Protein AF-A0A924QAY4-F1 (afdb_monomer_lite)

Structure (mmCIF, N/CA/C/O backbone):
data_AF-A0A924QAY4-F1
#
_entry.id   AF-A0A924QAY4-F1
#
loop_
_atom_site.group_PDB
_atom_site.id
_atom_site.type_symbol
_atom_site.label_atom_id
_atom_site.label_alt_id
_atom_site.label_comp_id
_atom_site.label_asym_id
_atom_site.label_entity_id
_atom_site.label_seq_id
_atom_site.pdbx_PDB_ins_code
_atom_site.Cartn_x
_atom_site.Cartn_y
_atom_site.Cartn_z
_atom_site.occupancy
_atom_site.B_iso_or_equiv
_atom_site.auth_seq_id
_atom_site.auth_comp_id
_atom_site.auth_asym_id
_atom_site.auth_atom_id
_atom_site.pdbx_PDB_model_num
ATOM 1 N N . MET A 1 1 ? -9.728 -41.984 -48.760 1.00 49.91 1 MET A N 1
ATOM 2 C CA . MET A 1 1 ? -9.902 -41.550 -47.347 1.00 49.91 1 MET A CA 1
ATOM 3 C C . MET A 1 1 ? -8.627 -40.948 -46.724 1.00 49.91 1 MET A C 1
ATOM 5 O O . MET A 1 1 ? -8.581 -40.730 -45.523 1.00 49.91 1 MET A O 1
ATOM 9 N N . THR A 1 2 ? -7.606 -40.605 -47.519 1.00 50.41 2 THR A N 1
ATOM 10 C CA . THR A 1 2 ? -6.301 -40.081 -47.057 1.00 50.41 2 THR A CA 1
ATOM 11 C C . THR A 1 2 ? -6.204 -38.549 -47.071 1.00 50.41 2 THR A C 1
ATOM 13 O O . THR A 1 2 ? -5.408 -37.983 -46.330 1.00 50.41 2 THR A O 1
ATOM 16 N N . HIS A 1 3 ? -7.042 -37.863 -47.858 1.00 45.94 3 HIS A N 1
ATOM 17 C CA . HIS A 1 3 ? -7.033 -36.398 -47.963 1.00 45.94 3 HIS A CA 1
ATOM 18 C C . HIS A 1 3 ? -7.678 -35.709 -46.749 1.00 45.94 3 HIS A C 1
ATOM 20 O O . HIS A 1 3 ? -7.075 -34.812 -46.172 1.00 45.94 3 HIS A O 1
ATOM 26 N N . ILE A 1 4 ? -8.835 -36.193 -46.277 1.00 57.09 4 ILE A N 1
ATOM 27 C CA . ILE A 1 4 ? -9.534 -35.662 -45.085 1.00 57.09 4 ILE A CA 1
ATOM 28 C C . ILE A 1 4 ? -8.658 -35.702 -43.821 1.00 57.09 4 ILE A C 1
ATOM 30 O O . ILE A 1 4 ? -8.640 -34.746 -43.050 1.00 57.09 4 ILE A O 1
ATOM 34 N N . LYS A 1 5 ? -7.863 -36.766 -43.646 1.00 50.66 5 LYS A N 1
ATOM 35 C CA . LYS A 1 5 ? -6.953 -36.926 -42.500 1.00 50.66 5 LYS A CA 1
ATOM 36 C C . LYS A 1 5 ? -5.801 -35.910 -42.530 1.00 50.66 5 LYS A C 1
ATOM 38 O O . LYS A 1 5 ? -5.403 -35.415 -41.483 1.00 50.66 5 LYS A O 1
ATOM 43 N N . ARG A 1 6 ? -5.329 -35.543 -43.729 1.00 53.03 6 ARG A N 1
ATOM 44 C CA . ARG A 1 6 ? -4.257 -34.556 -43.945 1.00 53.03 6 ARG A CA 1
ATOM 45 C C . ARG A 1 6 ? -4.725 -33.119 -43.689 1.00 53.03 6 ARG A C 1
ATOM 47 O O . ARG A 1 6 ? -3.962 -32.320 -43.162 1.00 53.03 6 ARG A O 1
ATOM 54 N N . HIS A 1 7 ? -5.980 -32.803 -44.014 1.00 51.75 7 HIS A N 1
ATOM 55 C CA . HIS A 1 7 ? -6.563 -31.483 -43.747 1.00 51.75 7 HIS A CA 1
ATOM 56 C C . HIS A 1 7 ? -6.835 -31.250 -42.254 1.00 51.75 7 HIS A C 1
ATOM 58 O O . HIS A 1 7 ? -6.541 -30.168 -41.754 1.00 51.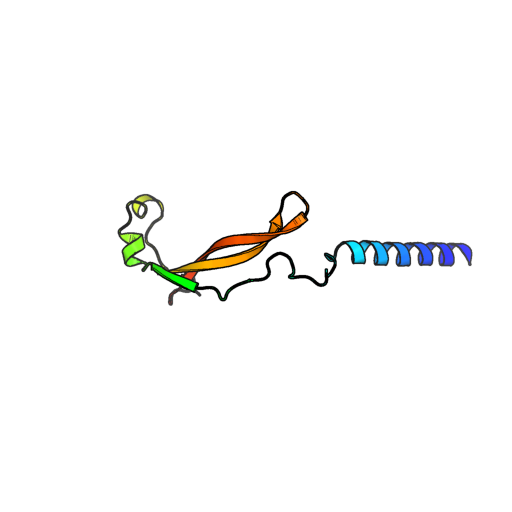75 7 HIS A O 1
ATOM 64 N N . LEU A 1 8 ? -7.300 -32.278 -41.533 1.00 56.03 8 LEU A N 1
ATOM 65 C CA . LEU A 1 8 ? -7.571 -32.192 -40.092 1.00 56.03 8 LEU A CA 1
ATOM 66 C C . LEU A 1 8 ? -6.291 -31.992 -39.255 1.00 56.03 8 LEU A C 1
ATOM 68 O O . LEU A 1 8 ? -6.312 -31.326 -38.221 1.00 56.03 8 LEU A O 1
ATOM 72 N N . GLN A 1 9 ? -5.161 -32.533 -39.721 1.00 55.81 9 GLN A N 1
ATOM 73 C CA . GLN A 1 9 ? -3.860 -32.357 -39.069 1.00 55.81 9 GLN A CA 1
ATOM 74 C C . GLN A 1 9 ? -3.299 -30.936 -39.233 1.00 55.81 9 GLN A C 1
ATOM 76 O O . GLN A 1 9 ? -2.709 -30.415 -38.290 1.00 55.81 9 GLN A O 1
ATOM 81 N N . LEU A 1 10 ? -3.516 -30.279 -40.380 1.00 54.97 10 LEU A N 1
ATOM 82 C CA . LEU A 1 10 ? -3.039 -28.905 -40.596 1.00 54.97 10 LEU A CA 1
ATOM 83 C C . LEU A 1 10 ? -3.773 -27.884 -39.713 1.00 54.97 10 LEU A C 1
ATOM 85 O O . LEU A 1 10 ? -3.153 -26.946 -39.214 1.00 54.97 10 LEU A O 1
ATOM 89 N N . THR A 1 11 ? -5.073 -28.073 -39.476 1.00 59.88 11 THR A N 1
ATOM 90 C CA . THR A 1 11 ? -5.873 -27.165 -38.637 1.00 59.88 11 THR A CA 1
ATOM 91 C C . THR A 1 11 ? -5.506 -27.228 -37.153 1.00 59.88 11 THR A C 1
ATOM 93 O O . THR A 1 11 ? -5.572 -26.205 -36.472 1.00 59.88 11 THR A O 1
ATOM 96 N N . ALA A 1 12 ? -5.075 -28.393 -36.656 1.00 58.59 12 ALA A N 1
ATOM 97 C CA . ALA A 1 12 ? -4.678 -28.570 -35.256 1.00 58.59 12 ALA A CA 1
ATOM 98 C C . ALA A 1 12 ? -3.338 -27.887 -34.926 1.00 58.59 12 ALA A C 1
ATOM 100 O O . ALA A 1 12 ? -3.165 -27.343 -33.839 1.00 58.59 12 ALA A O 1
ATOM 101 N N . VAL A 1 13 ? -2.395 -27.862 -35.874 1.00 59.25 13 VAL A N 1
ATOM 102 C CA . VAL A 1 13 ? -1.097 -27.192 -35.678 1.00 59.25 13 VAL A CA 1
ATOM 103 C C . VAL A 1 13 ? -1.254 -25.669 -35.714 1.00 59.25 13 VAL A C 1
ATOM 105 O O . VAL A 1 13 ? -0.641 -24.968 -34.915 1.00 59.25 13 VAL A O 1
ATOM 108 N N . ALA A 1 14 ? -2.128 -25.145 -36.580 1.00 58.34 14 ALA A N 1
ATOM 109 C CA . ALA A 1 14 ? -2.371 -23.705 -36.683 1.00 58.34 14 ALA A CA 1
ATOM 110 C C . ALA A 1 14 ? -2.990 -23.099 -35.407 1.00 58.34 14 ALA A C 1
ATOM 112 O O . ALA A 1 14 ? -2.685 -21.963 -35.052 1.00 58.34 14 ALA A O 1
ATOM 113 N N . SER A 1 15 ? -3.824 -23.857 -34.689 1.00 58.41 15 SER A N 1
ATOM 114 C CA . SER A 1 15 ? -4.470 -23.384 -33.455 1.00 58.41 15 SER A CA 1
ATOM 115 C C . SER A 1 15 ? -3.521 -23.364 -32.249 1.00 58.41 15 SER A C 1
ATOM 117 O O . SER A 1 15 ? -3.640 -22.478 -31.406 1.00 58.41 15 SER A O 1
ATOM 119 N N . ALA A 1 16 ? -2.525 -24.255 -32.191 1.00 57.72 16 ALA A N 1
ATOM 120 C CA . ALA A 1 16 ? -1.503 -24.233 -31.139 1.00 57.72 16 ALA A CA 1
ATOM 121 C C . ALA A 1 16 ? -0.564 -23.012 -31.241 1.00 57.72 16 ALA A C 1
ATOM 123 O O . ALA A 1 16 ? -0.171 -22.447 -30.222 1.00 57.72 16 ALA A O 1
ATOM 124 N N . VAL A 1 17 ? -0.248 -22.562 -32.462 1.00 58.97 17 VAL A N 1
ATOM 125 C CA . VAL A 1 17 ? 0.604 -21.377 -32.690 1.00 58.97 17 VAL A CA 1
ATOM 126 C C . VAL A 1 17 ? -0.119 -20.078 -32.315 1.00 58.97 17 VAL A C 1
ATOM 128 O O . VAL A 1 17 ? 0.502 -19.159 -31.790 1.00 58.97 17 VAL A O 1
ATOM 131 N N . LEU A 1 18 ? -1.440 -20.008 -32.514 1.00 59.31 18 LEU A N 1
ATOM 132 C CA . LE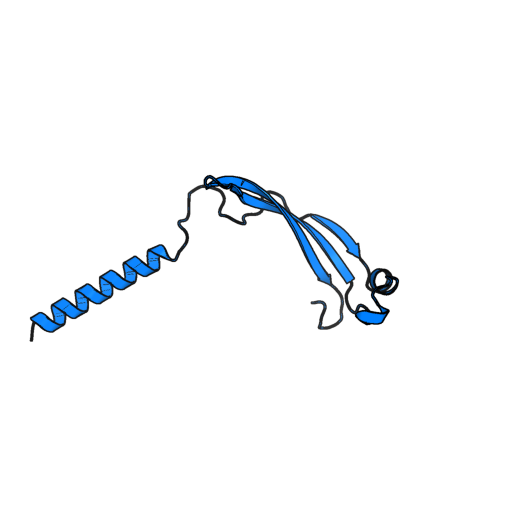U A 1 18 ? -2.247 -18.847 -32.118 1.00 59.31 18 LEU A CA 1
ATOM 133 C C . LEU A 1 18 ? -2.375 -18.708 -30.590 1.00 59.31 18 LEU A C 1
ATOM 135 O O . LEU A 1 18 ? -2.414 -17.588 -30.089 1.00 59.31 18 LEU A O 1
ATOM 139 N N . LEU A 1 19 ? -2.390 -19.818 -29.839 1.00 58.28 19 LEU A N 1
ATOM 140 C CA . LEU A 1 19 ? -2.411 -19.781 -28.368 1.00 58.28 19 LEU A CA 1
ATOM 141 C C . LEU A 1 19 ? -1.078 -19.308 -27.769 1.00 58.28 19 LEU A C 1
ATOM 143 O O . LEU A 1 19 ? -1.089 -18.612 -26.757 1.00 58.28 19 LEU A O 1
ATOM 147 N N . ALA A 1 20 ? 0.054 -19.620 -28.407 1.00 57.00 20 ALA A N 1
ATOM 148 C CA . ALA A 1 20 ? 1.372 -19.155 -27.966 1.00 57.00 20 ALA A CA 1
ATOM 149 C C . ALA A 1 20 ? 1.552 -17.628 -28.093 1.00 57.00 20 ALA A C 1
ATOM 151 O O . ALA A 1 20 ? 2.392 -17.058 -27.409 1.00 57.00 20 ALA A O 1
ATOM 152 N N . ALA A 1 21 ? 0.738 -16.958 -28.916 1.00 53.72 21 ALA A N 1
ATOM 153 C CA . ALA A 1 21 ? 0.709 -15.498 -29.027 1.00 53.72 21 ALA A CA 1
ATOM 154 C C . ALA A 1 21 ? -0.242 -14.821 -28.016 1.00 53.72 21 ALA A C 1
ATOM 156 O O . ALA A 1 21 ? -0.282 -13.596 -27.933 1.00 53.72 21 ALA A O 1
ATOM 157 N N . CYS A 1 22 ? -1.008 -15.604 -27.245 1.00 60.03 22 CYS A N 1
ATOM 158 C CA . CYS A 1 22 ? -1.848 -15.111 -26.149 1.00 60.03 22 CYS A CA 1
ATOM 159 C C . CYS A 1 22 ? -1.153 -15.223 -24.774 1.00 60.03 22 CYS A C 1
ATOM 161 O O . CYS A 1 22 ? -1.742 -14.867 -23.754 1.00 60.03 22 CYS A O 1
ATOM 163 N N . GLY A 1 23 ? 0.090 -15.710 -24.734 1.00 54.91 23 GLY A N 1
ATOM 164 C CA . GLY A 1 23 ? 0.987 -15.567 -23.590 1.00 54.91 23 GLY A CA 1
ATOM 165 C C . GLY A 1 23 ? 1.913 -14.394 -23.868 1.00 54.91 23 GLY A C 1
ATOM 166 O O . GLY A 1 23 ? 2.674 -14.448 -24.830 1.00 54.91 23 GLY A O 1
ATOM 167 N N . GLY A 1 24 ? 1.802 -13.314 -23.091 1.00 55.84 24 GLY A N 1
ATOM 168 C CA . GLY A 1 24 ? 2.699 -12.167 -23.220 1.00 55.84 24 GLY A CA 1
ATOM 169 C C . GLY A 1 24 ? 4.141 -12.655 -23.164 1.00 55.84 24 GLY A C 1
ATOM 170 O O . GLY A 1 24 ? 4.505 -13.313 -22.195 1.00 55.84 24 GLY A O 1
ATOM 171 N N . SER A 1 25 ? 4.904 -12.404 -24.232 1.00 52.84 25 SER A N 1
ATOM 172 C CA . SER A 1 25 ? 6.301 -12.814 -24.339 1.00 52.84 25 SER A CA 1
ATOM 173 C C . SER A 1 25 ? 7.048 -12.473 -23.056 1.00 52.84 25 SER A C 1
ATOM 175 O O . SER A 1 25 ? 7.007 -11.331 -22.597 1.00 52.84 25 SER A O 1
ATOM 177 N N . ASP A 1 26 ? 7.727 -13.476 -22.502 1.00 57.28 26 ASP A N 1
ATOM 178 C CA . ASP A 1 26 ? 8.759 -13.310 -21.487 1.00 57.28 26 ASP A CA 1
ATOM 179 C C . ASP A 1 26 ? 9.923 -12.529 -22.113 1.00 57.28 26 ASP A C 1
ATOM 181 O O . ASP A 1 26 ? 10.935 -13.085 -22.543 1.00 57.28 26 ASP A O 1
ATOM 185 N N . ASP A 1 27 ? 9.750 -11.215 -22.242 1.00 57.50 27 ASP A N 1
ATOM 186 C CA . ASP A 1 27 ? 10.849 -10.305 -22.505 1.00 57.50 27 ASP A CA 1
ATOM 187 C C . ASP A 1 27 ? 11.832 -10.447 -21.339 1.00 57.50 27 ASP A C 1
ATOM 189 O O . ASP A 1 27 ? 11.443 -10.364 -20.176 1.00 57.50 27 ASP A O 1
ATOM 193 N N . ALA A 1 28 ? 13.118 -10.645 -21.634 1.00 59.88 28 ALA A N 1
ATOM 194 C CA . ALA A 1 28 ? 14.191 -10.845 -20.650 1.00 59.88 28 ALA A CA 1
ATOM 195 C C . ALA A 1 28 ? 14.473 -9.617 -19.740 1.00 59.88 28 ALA A C 1
ATOM 197 O O . ALA A 1 28 ? 15.536 -9.524 -19.124 1.00 59.88 28 ALA A O 1
ATOM 198 N N . GLY A 1 29 ? 13.546 -8.657 -19.683 1.00 63.62 29 GLY A N 1
ATOM 199 C CA . GLY A 1 29 ? 13.510 -7.538 -18.747 1.00 63.62 29 GLY A CA 1
ATOM 200 C C . GLY A 1 29 ? 12.508 -7.773 -17.608 1.00 63.62 29 GLY A C 1
ATOM 201 O O . GLY A 1 29 ? 11.877 -8.825 -17.526 1.00 63.62 29 GLY A O 1
ATOM 202 N N . PRO A 1 30 ? 12.337 -6.803 -16.694 1.00 67.44 30 PRO A N 1
ATOM 203 C CA . PRO A 1 30 ? 11.325 -6.916 -15.655 1.00 67.44 30 PRO A CA 1
ATOM 204 C C . PRO A 1 30 ? 9.934 -7.012 -16.293 1.00 67.44 30 PRO A C 1
ATOM 206 O O . PRO A 1 30 ? 9.528 -6.123 -17.046 1.00 67.44 30 PRO A O 1
ATOM 209 N N . SER A 1 31 ? 9.197 -8.080 -15.987 1.00 84.69 31 SER A N 1
ATOM 210 C CA . SER A 1 31 ? 7.838 -8.267 -16.493 1.00 84.69 31 SER A CA 1
ATOM 211 C C . SER A 1 31 ? 6.948 -7.098 -16.067 1.00 84.69 31 SER A C 1
ATOM 213 O O . SER A 1 31 ? 7.037 -6.623 -14.931 1.00 84.69 31 SER A O 1
ATOM 215 N N . ARG A 1 32 ? 6.041 -6.652 -16.943 1.00 89.88 32 ARG A N 1
ATOM 216 C CA . ARG A 1 32 ? 5.022 -5.650 -16.593 1.00 89.88 32 ARG A CA 1
ATOM 217 C C . ARG A 1 32 ? 4.323 -6.044 -15.284 1.00 89.88 32 ARG A C 1
ATOM 219 O O . ARG A 1 32 ? 3.839 -7.163 -15.154 1.00 89.88 32 ARG A O 1
ATOM 226 N N . GLY A 1 33 ? 4.250 -5.113 -14.337 1.00 91.69 33 GLY A N 1
ATOM 227 C CA . GLY A 1 33 ? 3.654 -5.319 -13.017 1.00 91.69 33 GLY A CA 1
ATOM 228 C C . GLY A 1 33 ? 4.610 -5.874 -11.959 1.00 91.69 33 GLY A C 1
ATOM 229 O O . GLY A 1 33 ? 4.214 -5.969 -10.800 1.00 91.69 33 GLY A O 1
ATOM 230 N N . ALA A 1 34 ? 5.859 -6.202 -12.311 1.00 94.50 34 ALA A N 1
ATOM 231 C CA . ALA A 1 34 ? 6.864 -6.601 -11.331 1.00 94.50 34 ALA A CA 1
ATOM 232 C C . ALA A 1 34 ? 7.111 -5.475 -10.319 1.00 94.50 34 ALA A C 1
ATOM 234 O O . ALA A 1 34 ? 7.252 -4.309 -10.696 1.00 94.50 34 ALA A O 1
ATOM 235 N N . LEU A 1 35 ? 7.177 -5.833 -9.037 1.00 95.62 35 LEU A N 1
ATOM 236 C CA . LEU A 1 35 ? 7.524 -4.897 -7.973 1.00 95.62 35 LEU A CA 1
ATOM 237 C C . LEU A 1 35 ? 9.012 -4.559 -8.048 1.00 95.62 35 LEU A C 1
ATOM 239 O O . LEU A 1 35 ? 9.853 -5.448 -8.167 1.00 95.62 35 LEU A O 1
ATOM 243 N N . ILE A 1 36 ? 9.312 -3.267 -7.976 1.00 96.12 36 ILE A N 1
ATOM 244 C CA . ILE A 1 36 ? 10.680 -2.740 -7.957 1.00 96.12 36 ILE A CA 1
ATOM 245 C C . ILE A 1 36 ? 11.199 -2.734 -6.522 1.00 96.12 36 ILE A C 1
ATOM 247 O O . ILE A 1 36 ? 12.299 -3.208 -6.256 1.00 96.12 36 ILE A O 1
ATOM 251 N N . ASP A 1 37 ? 10.365 -2.2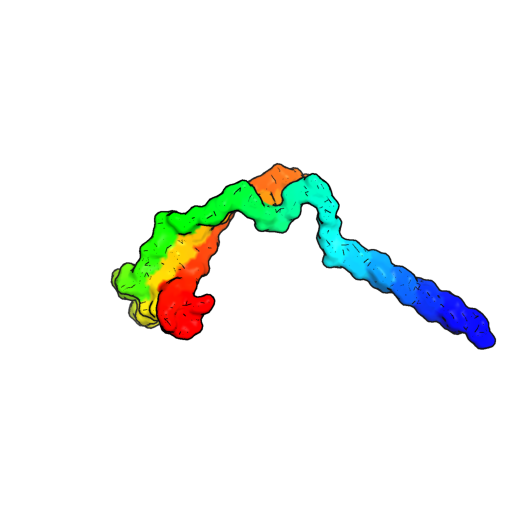49 -5.602 1.00 95.94 37 ASP A N 1
ATOM 252 C CA . ASP A 1 37 ? 10.656 -2.189 -4.175 1.00 95.94 37 ASP A CA 1
ATOM 253 C C . ASP A 1 37 ? 9.723 -3.117 -3.396 1.00 95.94 37 ASP A C 1
ATOM 255 O O . ASP A 1 37 ? 8.619 -3.453 -3.838 1.00 95.94 37 ASP A O 1
ATOM 259 N N . THR A 1 38 ? 10.147 -3.500 -2.190 1.00 97.06 38 THR A N 1
ATOM 260 C CA . THR A 1 38 ? 9.265 -4.219 -1.263 1.00 97.06 38 THR A CA 1
ATOM 261 C C . THR A 1 38 ? 8.085 -3.313 -0.884 1.00 97.06 38 THR A C 1
ATOM 263 O O . THR A 1 38 ? 8.324 -2.165 -0.506 1.00 97.06 38 THR A O 1
ATOM 266 N N . PRO A 1 39 ? 6.827 -3.794 -0.938 1.00 97.56 39 PRO A N 1
ATOM 267 C CA . PRO A 1 39 ? 5.668 -3.006 -0.534 1.00 97.56 39 PRO A CA 1
ATOM 268 C C . PRO A 1 39 ? 5.798 -2.479 0.897 1.00 97.56 39 PRO A C 1
ATOM 270 O O . PRO A 1 39 ? 6.092 -3.241 1.821 1.00 97.56 39 PRO A O 1
ATOM 273 N N . VAL A 1 40 ? 5.534 -1.186 1.094 1.00 98.00 40 VAL A N 1
ATOM 274 C CA . VAL A 1 40 ? 5.672 -0.536 2.407 1.00 98.00 40 VAL A CA 1
ATOM 275 C C . VAL A 1 40 ? 4.305 -0.142 2.939 1.00 98.00 40 VAL A C 1
ATOM 277 O O . VAL A 1 40 ? 3.577 0.619 2.296 1.00 98.00 40 VAL A O 1
ATOM 280 N N . VAL A 1 41 ? 3.968 -0.626 4.137 1.00 98.00 41 VAL A N 1
ATOM 281 C CA . VAL A 1 41 ? 2.792 -0.163 4.883 1.00 98.00 41 VAL A CA 1
ATOM 282 C C . VAL A 1 41 ? 3.082 1.242 5.404 1.00 98.00 41 VAL A C 1
ATOM 284 O O . VAL A 1 41 ? 3.903 1.417 6.299 1.00 98.00 41 VAL A O 1
ATOM 287 N N . LEU A 1 42 ? 2.406 2.239 4.840 1.00 97.75 42 LEU A N 1
ATOM 288 C CA . LEU A 1 42 ? 2.557 3.640 5.234 1.00 97.75 42 LEU A CA 1
ATOM 289 C C . LEU A 1 42 ? 1.750 3.966 6.491 1.00 97.75 42 LEU A C 1
ATOM 291 O O . LEU A 1 42 ? 2.176 4.763 7.321 1.00 97.75 42 LEU A O 1
ATOM 295 N N . ALA A 1 43 ? 0.569 3.363 6.613 1.00 97.50 43 ALA A N 1
ATOM 296 C CA . ALA A 1 43 ? -0.332 3.567 7.735 1.00 97.50 43 ALA A CA 1
ATOM 297 C C . ALA A 1 43 ? -1.272 2.372 7.906 1.00 97.50 43 ALA A C 1
ATOM 299 O O . ALA A 1 43 ? -1.530 1.616 6.967 1.00 97.50 43 ALA A O 1
ATOM 300 N N . THR A 1 44 ? -1.825 2.246 9.110 1.00 96.81 44 THR A N 1
ATOM 301 C CA . THR A 1 44 ? -3.018 1.435 9.369 1.00 96.81 44 THR A CA 1
ATOM 302 C C . THR A 1 44 ? -4.110 2.372 9.857 1.00 96.81 44 THR A C 1
ATOM 304 O O . THR A 1 44 ? -3.938 3.042 10.874 1.00 96.81 44 THR A O 1
ATOM 307 N N . LEU A 1 45 ? -5.203 2.450 9.104 1.00 95.69 45 LEU A N 1
ATOM 308 C CA . LEU A 1 45 ? -6.400 3.184 9.489 1.00 95.69 45 LEU A CA 1
ATOM 309 C C . LEU A 1 45 ? -7.294 2.237 10.272 1.00 95.69 45 LEU A C 1
ATOM 311 O O . LEU A 1 45 ? -7.752 1.235 9.731 1.00 95.69 45 LEU A O 1
ATOM 315 N N . THR A 1 46 ? -7.529 2.538 11.541 1.00 95.19 46 THR A N 1
ATOM 316 C CA . THR A 1 46 ? -8.423 1.717 12.360 1.00 95.19 46 THR A CA 1
ATOM 317 C C . THR A 1 46 ? -9.878 1.928 11.954 1.00 95.19 46 THR A C 1
ATOM 319 O O . THR A 1 46 ? -10.262 3.027 11.542 1.00 95.19 46 THR A O 1
ATOM 322 N N . ALA A 1 47 ? -10.718 0.914 12.144 1.00 93.62 47 ALA A N 1
ATOM 323 C CA . ALA A 1 47 ? -12.158 1.010 11.936 1.00 93.62 47 ALA A CA 1
ATOM 324 C C . ALA A 1 47 ? -12.759 2.203 12.700 1.00 93.62 47 ALA A C 1
ATOM 326 O O . ALA A 1 47 ? -13.576 2.932 12.154 1.00 93.62 47 ALA A O 1
ATOM 327 N N . ALA A 1 48 ? -12.279 2.481 13.918 1.00 92.38 48 ALA A N 1
ATOM 328 C CA . ALA A 1 48 ? -12.704 3.638 14.706 1.00 92.38 48 ALA A CA 1
ATOM 329 C C . ALA A 1 48 ? -12.343 4.986 14.051 1.00 92.38 48 ALA A C 1
ATOM 331 O O . ALA A 1 48 ? -13.142 5.922 14.082 1.00 92.38 48 ALA A O 1
ATOM 332 N N . GLN A 1 49 ? -11.157 5.095 13.442 1.00 92.94 49 GLN A N 1
ATOM 333 C CA . GLN A 1 49 ? -10.749 6.297 12.705 1.00 92.94 49 GLN A CA 1
ATOM 334 C C . GLN A 1 49 ? -11.571 6.484 11.426 1.00 92.94 49 GLN A C 1
ATOM 336 O O . GLN A 1 49 ? -11.911 7.614 11.081 1.00 92.94 49 GLN A O 1
ATOM 341 N N . ILE A 1 50 ? -11.912 5.390 10.742 1.00 91.88 50 ILE A N 1
ATOM 342 C CA . ILE A 1 50 ? -12.771 5.417 9.551 1.00 91.88 50 ILE A CA 1
ATOM 343 C C . ILE A 1 50 ? -14.206 5.797 9.947 1.00 91.88 50 ILE A C 1
ATOM 345 O O . ILE A 1 50 ? -14.810 6.655 9.306 1.00 91.88 50 ILE A O 1
ATOM 349 N N . ASP A 1 51 ? -14.713 5.248 11.052 1.00 90.25 51 ASP A N 1
ATOM 350 C CA . ASP A 1 51 ? -16.029 5.558 11.618 1.00 90.25 51 ASP A CA 1
ATOM 351 C C . ASP A 1 51 ? -16.173 7.017 12.042 1.00 90.25 51 ASP A C 1
ATOM 353 O O . ASP A 1 51 ? -17.259 7.590 11.941 1.00 90.25 51 ASP A O 1
ATOM 357 N N . ALA A 1 52 ? -15.087 7.620 12.521 1.00 88.62 52 ALA A N 1
ATOM 358 C CA . ALA A 1 52 ? -15.052 9.029 12.880 1.00 88.62 52 ALA A CA 1
ATOM 359 C C . ALA A 1 52 ? -15.084 9.961 11.653 1.00 88.62 52 ALA A C 1
ATOM 361 O O . ALA A 1 52 ? -15.235 11.173 11.812 1.00 88.62 52 ALA A O 1
ATOM 362 N N . SER A 1 53 ? -14.947 9.428 10.432 1.00 83.25 53 SER A N 1
ATOM 363 C CA . SER A 1 53 ? -15.080 10.221 9.212 1.00 83.25 53 SER A CA 1
ATOM 364 C C . SER A 1 53 ? -16.539 10.619 8.956 1.00 83.25 53 SER A C 1
ATOM 366 O O . SER A 1 53 ? -17.484 9.927 9.336 1.00 83.25 53 SER A O 1
ATOM 368 N N . ALA A 1 54 ? -16.741 11.729 8.243 1.00 76.75 54 ALA A N 1
ATOM 369 C CA . ALA A 1 54 ? -18.077 12.208 7.881 1.00 76.75 54 ALA A CA 1
ATOM 370 C C . ALA A 1 54 ? -18.859 11.244 6.958 1.00 76.75 54 ALA A C 1
ATOM 372 O O . ALA A 1 54 ? -20.042 11.465 6.700 1.00 76.75 54 ALA A O 1
ATOM 373 N N . LEU A 1 55 ? -18.219 10.182 6.451 1.00 81.50 55 LEU A N 1
ATOM 374 C CA . LEU A 1 55 ? -18.804 9.257 5.481 1.00 81.50 55 LEU A CA 1
ATOM 375 C C . LEU A 1 55 ? -19.646 8.144 6.123 1.00 81.50 55 LEU A C 1
ATOM 377 O O . LEU A 1 55 ? -20.457 7.525 5.434 1.00 81.50 55 LEU A O 1
ATOM 381 N N . SER A 1 56 ? -19.507 7.911 7.430 1.00 80.31 56 SER A N 1
ATOM 382 C CA . SER A 1 56 ? -20.177 6.811 8.146 1.00 80.31 56 SER A CA 1
ATOM 383 C C . SER A 1 56 ? -21.704 6.906 8.114 1.00 80.31 56 SER A C 1
ATOM 385 O O . SER A 1 56 ? -22.393 5.891 8.169 1.00 80.31 56 SER A O 1
ATOM 387 N N . ALA A 1 57 ? -22.252 8.118 7.963 1.00 79.94 57 ALA A N 1
ATOM 388 C CA . ALA A 1 57 ? -23.692 8.330 7.811 1.00 79.94 57 ALA A CA 1
ATOM 389 C C . ALA A 1 57 ? -24.248 7.800 6.473 1.00 79.94 57 ALA A C 1
ATOM 391 O O . ALA A 1 57 ? -25.448 7.564 6.366 1.00 79.94 57 ALA A O 1
ATOM 392 N N . ILE A 1 58 ? -23.388 7.608 5.466 1.00 86.94 58 ILE A N 1
ATOM 393 C CA . ILE A 1 58 ? -23.755 7.131 4.126 1.00 86.94 58 ILE A CA 1
ATOM 394 C C . ILE A 1 58 ? -23.284 5.689 3.908 1.00 86.94 58 ILE A C 1
ATOM 396 O O . ILE A 1 58 ? -24.022 4.878 3.356 1.00 86.94 58 ILE A O 1
ATOM 400 N N . ALA A 1 59 ? -22.064 5.366 4.340 1.00 86.00 59 ALA A N 1
ATOM 401 C CA . ALA A 1 59 ? -21.435 4.065 4.112 1.00 86.00 59 ALA A CA 1
ATOM 402 C C . ALA A 1 59 ? -21.703 3.037 5.229 1.00 86.00 59 ALA A C 1
ATOM 404 O O . ALA A 1 59 ? -21.430 1.852 5.045 1.00 86.00 59 ALA A O 1
ATOM 405 N N . GLY A 1 60 ? -22.238 3.470 6.374 1.00 88.12 60 GLY A N 1
ATOM 406 C CA . GLY A 1 60 ? -22.333 2.647 7.577 1.00 88.12 60 GLY A CA 1
ATOM 407 C C . GLY A 1 60 ? -21.012 2.583 8.348 1.00 88.12 60 GLY A C 1
ATOM 408 O O . GLY A 1 60 ? -20.046 3.272 8.021 1.00 88.12 60 GLY A O 1
ATOM 409 N N . LYS A 1 61 ? -20.990 1.768 9.408 1.00 90.69 61 LYS A N 1
ATOM 410 C CA . LYS A 1 61 ? -19.805 1.597 10.255 1.00 90.69 61 LYS A CA 1
ATOM 411 C C . LYS A 1 61 ? -18.768 0.684 9.601 1.00 90.69 61 LYS A C 1
ATOM 413 O O . LYS A 1 61 ? -19.110 -0.381 9.089 1.00 90.69 61 LYS A O 1
ATOM 418 N N . ALA A 1 62 ? -17.506 1.078 9.671 1.00 92.19 62 ALA A N 1
ATOM 419 C CA . ALA A 1 62 ? -16.358 0.293 9.271 1.00 92.19 62 ALA A CA 1
ATOM 420 C C . ALA A 1 62 ? -16.233 -0.968 10.136 1.00 92.19 62 ALA A C 1
ATOM 422 O O . ALA A 1 62 ? -16.262 -0.922 11.365 1.00 92.19 62 ALA A O 1
ATOM 423 N N . VAL A 1 63 ? -16.077 -2.108 9.464 1.00 93.25 63 VAL A N 1
ATOM 424 C CA . VAL A 1 63 ? -15.893 -3.423 10.099 1.00 93.25 63 VAL A CA 1
ATOM 425 C C . VAL A 1 63 ? -14.412 -3.801 10.180 1.00 93.25 63 VAL A C 1
ATOM 427 O O . VAL A 1 63 ? -14.010 -4.526 11.086 1.00 93.25 63 VAL A O 1
ATOM 430 N N . CYS A 1 64 ? -13.604 -3.304 9.242 1.00 95.69 64 CYS A N 1
ATOM 431 C CA . CYS A 1 64 ? -12.192 -3.637 9.111 1.00 95.69 64 CYS A CA 1
ATOM 432 C C . CYS A 1 64 ? -11.316 -2.418 9.379 1.00 95.69 64 CYS A C 1
ATOM 434 O O . CYS A 1 64 ? -11.664 -1.295 9.004 1.00 95.69 64 CYS A O 1
ATOM 436 N N . ASP A 1 65 ? -10.135 -2.670 9.932 1.00 95.62 65 ASP A N 1
ATOM 437 C CA . ASP A 1 65 ? -9.014 -1.757 9.766 1.00 95.62 65 ASP A CA 1
ATOM 438 C C . ASP A 1 65 ? -8.529 -1.838 8.309 1.00 95.62 65 ASP A C 1
ATOM 440 O O . ASP A 1 65 ? -8.773 -2.824 7.609 1.00 95.62 65 ASP A O 1
ATOM 444 N N . VAL A 1 66 ? -7.820 -0.817 7.835 1.00 96.56 66 VAL A N 1
ATOM 445 C CA . VAL A 1 66 ? -7.284 -0.771 6.472 1.00 96.56 66 VAL A CA 1
ATOM 446 C C . VAL A 1 66 ? -5.800 -0.448 6.511 1.00 96.56 66 VAL A C 1
ATOM 448 O O . VAL A 1 66 ? -5.394 0.637 6.934 1.00 96.56 66 VAL A O 1
ATOM 451 N N . LYS A 1 67 ? -4.972 -1.369 6.017 1.00 97.69 67 LYS A N 1
ATOM 452 C CA . LYS A 1 67 ? -3.561 -1.082 5.741 1.00 97.69 67 LYS A CA 1
ATOM 453 C C . LYS A 1 67 ? -3.447 -0.316 4.433 1.00 97.69 67 LYS A C 1
ATOM 455 O O . LYS A 1 67 ? -3.965 -0.754 3.407 1.00 97.69 67 LYS A O 1
ATOM 460 N N . VAL A 1 68 ? -2.727 0.798 4.474 1.00 98.06 68 VAL A N 1
ATOM 461 C CA . VAL A 1 68 ? -2.383 1.601 3.299 1.00 98.06 68 VAL A CA 1
ATOM 462 C C . VAL A 1 68 ? -0.979 1.208 2.865 1.00 98.06 68 VAL A C 1
ATOM 464 O O . VAL A 1 68 ? -0.005 1.529 3.550 1.00 98.06 68 VAL A O 1
ATOM 467 N N . VAL A 1 69 ? -0.869 0.487 1.752 1.00 98.50 69 VAL A N 1
ATOM 468 C CA . VAL A 1 69 ? 0.404 -0.044 1.253 1.00 98.50 69 VAL A CA 1
ATOM 469 C C . VAL A 1 69 ? 0.819 0.696 -0.008 1.00 98.50 69 VAL A C 1
ATOM 471 O O . VAL A 1 69 ? 0.060 0.759 -0.969 1.00 98.50 69 VAL A O 1
ATOM 474 N N . SER A 1 70 ? 2.029 1.242 -0.010 1.00 98.19 70 SER A N 1
ATOM 475 C CA . SER A 1 70 ? 2.629 1.844 -1.201 1.00 98.19 70 SER A CA 1
ATOM 476 C C . SER A 1 70 ? 3.330 0.797 -2.058 1.00 98.19 70 SER A C 1
ATOM 478 O O . SER A 1 70 ? 3.978 -0.117 -1.541 1.00 98.19 70 SER A O 1
ATOM 480 N N . LEU A 1 71 ? 3.185 0.945 -3.373 1.00 98.38 71 LEU A N 1
ATOM 481 C CA . LEU A 1 71 ? 3.772 0.086 -4.392 1.00 98.38 71 LEU A CA 1
ATOM 482 C C . LEU A 1 71 ? 4.595 0.933 -5.364 1.00 98.38 71 LEU A C 1
ATOM 484 O O . LEU A 1 71 ? 4.149 2.002 -5.781 1.00 98.38 71 LEU A O 1
ATOM 488 N N . ASN A 1 72 ? 5.750 0.412 -5.769 1.00 97.88 72 ASN A N 1
ATOM 489 C CA . ASN A 1 72 ? 6.532 0.887 -6.906 1.00 97.88 72 ASN A CA 1
ATOM 490 C C . ASN A 1 72 ? 6.723 -0.301 -7.854 1.00 97.88 72 ASN A C 1
ATOM 492 O O . ASN A 1 72 ? 7.246 -1.337 -7.436 1.00 97.88 72 ASN A O 1
ATOM 496 N N . TYR A 1 73 ? 6.244 -0.194 -9.092 1.00 97.00 73 TYR A N 1
ATOM 497 C CA . TYR A 1 73 ? 6.183 -1.326 -10.019 1.00 97.00 73 TYR A CA 1
ATOM 498 C C . TYR A 1 73 ? 6.556 -0.934 -11.443 1.00 97.00 73 TYR A C 1
ATOM 500 O O . TYR A 1 73 ? 6.435 0.224 -11.846 1.00 97.00 73 TYR A O 1
ATOM 508 N N . VAL A 1 74 ? 6.988 -1.925 -12.216 1.00 96.38 74 VAL A N 1
ATOM 509 C CA . VAL A 1 74 ? 7.375 -1.757 -13.614 1.00 96.38 74 VAL A CA 1
ATOM 510 C C . VAL A 1 74 ? 6.141 -1.659 -14.497 1.00 96.38 74 VAL A C 1
ATOM 512 O O . VAL A 1 74 ? 5.260 -2.518 -14.477 1.00 96.38 74 VAL A O 1
ATOM 515 N N . THR A 1 75 ? 6.098 -0.636 -15.339 1.00 94.38 75 THR A N 1
ATOM 516 C CA . THR A 1 75 ? 5.096 -0.488 -16.394 1.00 94.38 75 THR A CA 1
ATOM 517 C C . THR A 1 75 ? 5.761 0.152 -17.605 1.00 94.38 75 THR A C 1
ATOM 519 O O . THR A 1 75 ? 6.660 0.965 -17.434 1.00 94.38 75 THR A O 1
ATOM 522 N N . PRO A 1 76 ? 5.375 -0.174 -18.840 1.00 93.06 76 PRO A N 1
ATOM 523 C CA . PRO A 1 76 ? 5.904 0.524 -19.996 1.00 93.06 76 PRO A CA 1
ATOM 524 C C . PRO A 1 76 ? 5.302 1.916 -20.152 1.00 93.06 76 PRO A C 1
ATOM 526 O O . PRO A 1 76 ? 4.140 2.161 -19.813 1.00 93.06 76 PRO A O 1
ATOM 529 N N . GLY A 1 77 ? 6.109 2.809 -20.717 1.00 91.19 77 GLY A N 1
ATOM 530 C CA . GLY A 1 77 ? 5.699 4.143 -21.129 1.00 91.19 77 GLY A CA 1
ATOM 531 C C . GLY A 1 77 ? 4.911 4.123 -22.441 1.00 91.19 77 GLY A C 1
ATOM 532 O O . GLY A 1 77 ? 4.743 3.088 -23.085 1.00 91.19 77 GLY A O 1
ATOM 533 N N . VAL A 1 78 ? 4.472 5.298 -22.897 1.00 94.25 78 VAL A N 1
ATOM 534 C CA . VAL A 1 78 ? 3.667 5.441 -24.131 1.00 94.25 78 VAL A CA 1
ATOM 535 C C . VAL A 1 78 ? 4.379 4.965 -25.405 1.00 94.25 78 VAL A C 1
ATOM 537 O O . VAL A 1 78 ? 3.723 4.651 -26.391 1.00 94.25 78 VAL A O 1
ATOM 540 N N . LYS A 1 79 ? 5.716 4.899 -25.387 1.00 94.38 79 LYS A N 1
ATOM 541 C CA . LYS A 1 79 ? 6.558 4.381 -26.479 1.00 94.38 79 LYS A CA 1
ATOM 542 C C . LYS A 1 79 ? 7.033 2.942 -26.250 1.00 94.38 79 LYS A C 1
ATOM 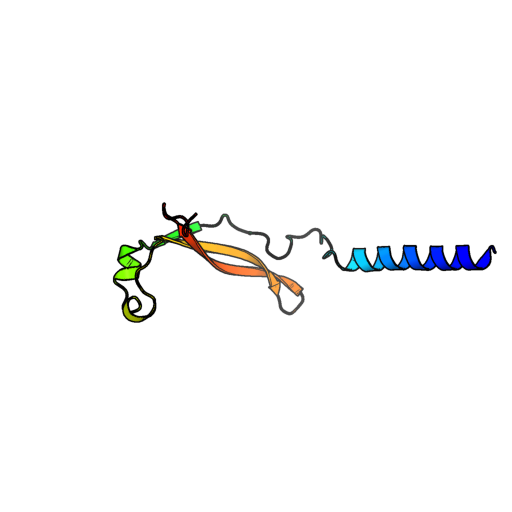544 O O . LYS A 1 79 ? 7.910 2.470 -26.957 1.00 94.38 79 LYS A O 1
ATOM 549 N N . ASN A 1 80 ? 6.446 2.250 -25.275 1.00 85.81 80 ASN A N 1
ATOM 550 C CA . ASN A 1 80 ? 6.833 0.907 -24.848 1.00 85.81 80 ASN A CA 1
ATOM 551 C C . ASN A 1 80 ? 8.235 0.801 -24.207 1.00 85.81 80 ASN A C 1
ATOM 553 O O . ASN A 1 80 ? 8.756 -0.299 -24.056 1.00 85.81 80 ASN A O 1
ATOM 557 N N . ASP A 1 81 ? 8.824 1.924 -23.784 1.00 89.75 81 ASP A N 1
ATOM 558 C CA . ASP A 1 81 ? 10.061 1.945 -22.993 1.00 89.75 81 ASP A CA 1
ATOM 559 C C . ASP A 1 81 ? 9.806 1.430 -21.565 1.00 89.75 81 ASP A C 1
ATOM 561 O O . ASP A 1 81 ? 8.746 1.700 -20.992 1.00 89.75 81 ASP A O 1
ATOM 565 N N . VAL A 1 82 ? 10.777 0.737 -20.960 1.00 90.31 82 VAL A N 1
ATOM 566 C CA . VAL A 1 82 ? 10.690 0.276 -19.562 1.00 90.31 82 VAL A CA 1
ATOM 567 C C . VAL A 1 82 ? 10.703 1.481 -18.618 1.00 90.31 82 VAL A C 1
ATOM 569 O O . VAL A 1 82 ? 11.666 2.246 -18.588 1.00 90.31 82 VAL A O 1
ATOM 572 N N . THR A 1 83 ? 9.644 1.649 -17.825 1.00 94.69 83 THR A N 1
ATOM 573 C CA . THR A 1 83 ? 9.545 2.684 -16.788 1.00 94.69 83 THR A CA 1
ATOM 574 C C . THR A 1 83 ? 8.863 2.129 -15.534 1.00 94.69 83 THR A C 1
ATOM 576 O O . THR A 1 83 ? 8.625 0.923 -15.413 1.00 94.69 83 THR A O 1
ATOM 579 N N . ASN A 1 84 ? 8.588 2.994 -14.565 1.00 96.44 84 ASN A N 1
ATOM 580 C CA . ASN A 1 84 ? 7.937 2.650 -13.316 1.00 96.44 84 ASN A CA 1
ATOM 581 C C . ASN A 1 84 ? 6.735 3.550 -13.029 1.00 96.44 84 ASN A C 1
ATOM 583 O O . ASN A 1 84 ?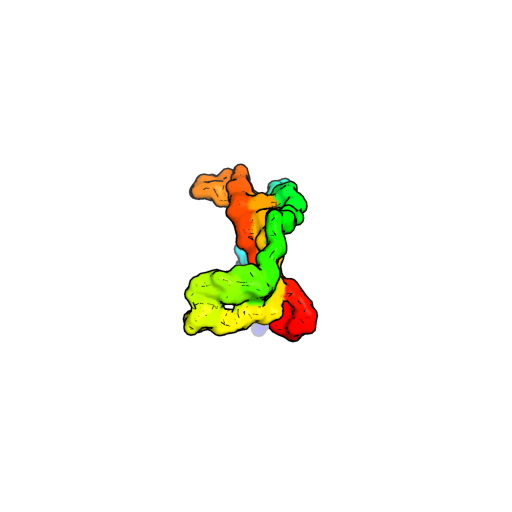 6.610 4.656 -13.551 1.00 96.44 84 ASN A O 1
ATOM 587 N N . ALA A 1 85 ? 5.852 3.058 -12.170 1.00 97.19 85 ALA A N 1
ATOM 588 C CA . ALA A 1 85 ? 4.744 3.816 -11.621 1.00 97.19 85 ALA A CA 1
ATOM 589 C C . ALA A 1 85 ? 4.579 3.511 -10.131 1.00 97.19 85 ALA A C 1
ATOM 591 O O . ALA A 1 85 ? 5.002 2.465 -9.631 1.00 97.19 85 ALA A O 1
ATOM 592 N N . SER A 1 86 ? 3.921 4.432 -9.432 1.00 97.69 86 SER A N 1
ATOM 593 C CA . SER A 1 86 ? 3.528 4.250 -8.038 1.00 97.69 86 SER A CA 1
ATOM 594 C C . SER A 1 86 ? 2.053 3.871 -7.931 1.00 97.69 86 SER A C 1
ATOM 596 O O . SER A 1 86 ? 1.238 4.245 -8.774 1.00 97.69 86 SER A O 1
ATOM 598 N N . GLY A 1 87 ? 1.700 3.147 -6.873 1.00 97.38 87 GLY A N 1
ATOM 599 C CA . GLY A 1 87 ? 0.320 2.785 -6.560 1.00 97.38 87 GLY A CA 1
ATOM 600 C C . GLY A 1 87 ? 0.079 2.666 -5.061 1.00 97.38 87 GLY A C 1
ATOM 601 O O . GLY A 1 87 ? 1.019 2.572 -4.272 1.00 97.38 87 GLY A O 1
ATOM 602 N N . VAL A 1 88 ? -1.198 2.661 -4.679 1.00 98.19 88 VAL A N 1
ATOM 603 C CA . VAL A 1 88 ? -1.636 2.385 -3.308 1.00 98.19 88 VAL A CA 1
ATOM 604 C C . VAL A 1 88 ? -2.563 1.179 -3.325 1.00 98.19 88 VAL A C 1
ATOM 606 O O . VAL A 1 88 ? -3.530 1.146 -4.083 1.00 98.19 88 VAL A O 1
ATOM 609 N N . LEU A 1 89 ? -2.270 0.205 -2.471 1.00 97.88 89 LEU A N 1
ATOM 610 C CA . LEU A 1 89 ? -3.118 -0.945 -2.198 1.00 97.88 89 LEU A CA 1
ATOM 611 C C . LEU A 1 89 ? -3.740 -0.784 -0.808 1.00 97.88 89 LEU A C 1
ATOM 613 O O . LEU A 1 89 ? -3.031 -0.627 0.187 1.00 97.88 89 LEU A O 1
ATOM 617 N N . LEU A 1 90 ? -5.071 -0.819 -0.755 1.00 97.31 90 LEU A N 1
ATOM 618 C CA . LEU A 1 90 ? -5.842 -0.802 0.485 1.00 97.31 90 LEU A CA 1
ATOM 619 C C . LEU A 1 90 ? -6.225 -2.235 0.839 1.00 97.31 90 LEU A C 1
ATOM 621 O O . LEU A 1 90 ? -6.964 -2.877 0.095 1.00 97.31 90 LEU A O 1
ATOM 625 N N . ILE A 1 91 ? -5.704 -2.738 1.957 1.00 96.56 91 ILE A N 1
ATOM 626 C CA . ILE A 1 91 ? -5.936 -4.117 2.395 1.00 96.56 91 ILE A CA 1
ATOM 627 C C . ILE A 1 91 ? -6.817 -4.081 3.646 1.00 96.56 91 ILE A C 1
ATOM 629 O O . ILE A 1 91 ? -6.358 -3.547 4.663 1.00 96.56 91 ILE A O 1
ATOM 633 N N . PRO A 1 92 ? -8.052 -4.618 3.603 1.00 96.00 92 PRO A N 1
ATOM 634 C CA . PRO A 1 92 ? -8.849 -4.787 4.809 1.00 96.00 92 PRO A CA 1
ATOM 635 C C . PRO A 1 92 ? -8.162 -5.795 5.734 1.00 96.00 92 PRO A C 1
ATOM 637 O O . PRO A 1 92 ? -7.649 -6.818 5.287 1.00 96.00 92 PRO A O 1
ATOM 640 N N . THR A 1 93 ? -8.129 -5.491 7.026 1.00 95.25 93 THR A N 1
ATOM 641 C CA . THR A 1 93 ? -7.537 -6.350 8.054 1.00 95.25 93 THR A CA 1
ATOM 642 C C . THR A 1 93 ? -8.395 -6.348 9.308 1.00 95.25 93 THR A C 1
ATOM 644 O O . THR A 1 93 ? -8.980 -5.327 9.664 1.00 95.25 93 THR A O 1
ATOM 647 N N . GLY A 1 94 ? -8.473 -7.482 9.994 1.00 91.75 94 GLY A N 1
ATOM 648 C CA . GLY A 1 94 ? -9.238 -7.613 11.230 1.00 91.75 94 GLY A CA 1
ATOM 649 C C . GLY A 1 94 ? -9.628 -9.060 11.491 1.00 91.75 94 GLY A C 1
ATOM 650 O O . GLY A 1 94 ? -9.216 -9.964 10.773 1.00 91.75 94 GLY A O 1
ATOM 651 N N . THR A 1 95 ? -10.421 -9.282 12.535 1.00 89.94 95 THR A N 1
ATOM 652 C CA . THR A 1 95 ? -10.879 -10.625 12.930 1.00 89.94 95 THR A CA 1
ATOM 653 C C . THR A 1 95 ? -12.253 -10.988 12.375 1.00 89.94 95 THR A C 1
ATOM 655 O O . THR A 1 95 ? -12.639 -12.155 12.415 1.00 89.94 95 THR A O 1
ATOM 658 N N . ALA A 1 96 ? -13.014 -10.012 11.874 1.00 90.19 96 ALA A N 1
ATOM 659 C CA . ALA A 1 96 ? -14.286 -10.281 11.221 1.00 90.19 96 ALA A CA 1
ATOM 660 C C . ALA A 1 96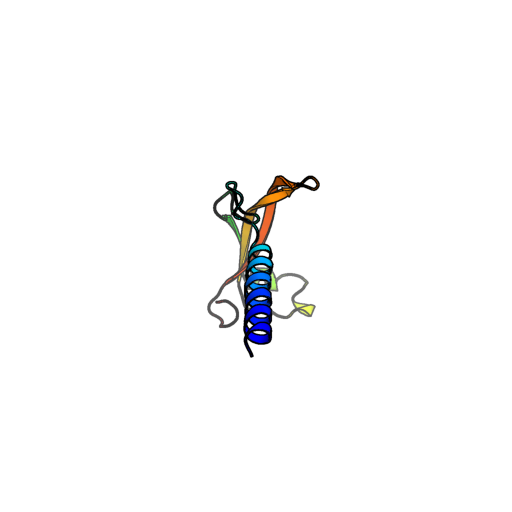 ? -14.058 -11.003 9.885 1.00 90.19 96 ALA A C 1
ATOM 662 O O . ALA A 1 96 ? -13.090 -10.726 9.183 1.00 90.19 96 ALA A O 1
ATOM 663 N N . ALA A 1 97 ? -14.995 -11.873 9.500 1.00 88.94 97 ALA A N 1
ATOM 664 C CA . ALA A 1 97 ? -14.892 -12.683 8.282 1.00 88.94 97 ALA A CA 1
ATOM 665 C C . ALA A 1 97 ? -14.734 -11.862 6.985 1.00 88.94 97 ALA A C 1
ATOM 667 O O . ALA A 1 97 ? -14.251 -12.379 5.988 1.00 88.94 97 ALA A O 1
ATOM 668 N N . ALA A 1 98 ? -15.140 -10.589 6.988 1.00 86.69 98 ALA A N 1
ATOM 669 C CA . ALA A 1 98 ? -14.978 -9.685 5.849 1.00 86.69 98 ALA A CA 1
ATOM 670 C C . ALA A 1 98 ? -13.572 -9.047 5.752 1.00 86.69 98 ALA A C 1
ATOM 672 O O . ALA A 1 98 ? -13.323 -8.278 4.826 1.00 86.69 98 ALA A O 1
ATOM 673 N N . CYS A 1 99 ? -12.681 -9.312 6.714 1.00 90.75 99 CYS A N 1
ATOM 674 C CA . CYS A 1 99 ? -11.409 -8.609 6.903 1.00 90.75 99 CYS A CA 1
ATOM 675 C C . CYS A 1 99 ? -10.174 -9.529 6.844 1.00 90.75 99 CYS A C 1
ATOM 677 O O . CYS A 1 99 ? -9.097 -9.125 7.290 1.00 90.75 99 CYS A O 1
ATOM 679 N N . THR A 1 100 ? -10.340 -10.757 6.345 1.00 69.06 100 THR A N 1
ATOM 680 C CA . THR A 1 100 ? -9.307 -11.799 6.202 1.00 69.06 100 THR A CA 1
ATOM 681 C C . THR A 1 100 ? -9.331 -12.366 4.797 1.00 69.06 100 THR A C 1
ATOM 683 O O . THR A 1 100 ? -8.237 -12.569 4.232 1.00 69.06 100 THR A O 1
#

Secondary structure (DSSP, 8-state):
--HHHHHHHHHHHHHHHHHHTTS----SSPPTT-BSS--EEEEEE-HHHHHTSTTHHHH----SEEEEEEEEEEEE-TTS-EEEEEEEEEEEESSSGGG-

Radius of gyration: 24.39 Å; chains: 1; bounding box: 38×54×63 Å

pLDDT: mean 81.8, std 17.42, range [45.94, 98.5]

Foldseek 3Di:
DPVVVVVVVVVVVVVVVVVVVVPDDPDVDFPFFAFPDDKDQPDKAAQVNVCPDPCCVPVPGRPFIWTWIKTKTWDADPVRHIDIDIDIDIQTDDDDPVRD

Sequence (100 aa):
MTHIKRHLQLTAVASAVLLAACGGSDDAGPSRGALIDTPVVLATLTAAQIDASALSAIAGKAVCDVKVVSLNYVTPGVKNDVTNASGVLLIPTGTAAACT